Protein AF-A0A2L0AQF8-F1 (afdb_monomer)

Sequence (59 aa):
SKGDTVKLEASHMSGMKGATANIDNVKKTTVYVVDYKSKDNGKIIKNHKWMTGNELKAR

Solvent-accessible surface area (backbone atoms only — not comparable to full-atom values): 3953 Å² total; per-residue (Å²): 105,66,72,40,75,45,70,34,85,57,64,93,47,93,78,36,53,69,33,79,46,70,32,86,71,81,80,97,72,71,73,42,69,41,71,47,69,40,87,88,76,65,47,77,46,70,73,41,80,75,43,45,67,90,81,55,75,86,132

Mean predicted aligned error: 2.57 Å

Secondary structure (DSSP, 8-state):
-TT-EEE----SSTT-TT-EEE--------EEEEEEE-TTT-PEEEEEEEEEGGG----

pLDDT: mean 97.33, std 1.64, range [88.0, 98.56]

Radius of gyration: 14.41 Å; Cα contacts (8 Å, |Δi|>4): 81; chains: 1; bounding box: 24×26×33 Å

Nearest PDB structures (foldseek):
  4fib-assembly1_A  TM=9.786E-01  e=4.613E-05  Bacillus subtilis subsp. subtilis str. 168
  2ky9-assembly1_A  TM=9.723E-01  e=6.006E-05  Bacillus subtilis
  4mdw-assembly1_A  TM=9.778E-01  e=1.241E-04  Bacillus subtilis subsp. subtilis str. 168

Structure (mmCIF, N/CA/C/O backbone):
data_AF-A0A2L0AQF8-F1
#
_entry.id   AF-A0A2L0AQF8-F1
#
loop_
_atom_site.group_PDB
_atom_site.id
_atom_site.type_symbol
_atom_site.label_atom_id
_atom_site.label_alt_id
_atom_site.label_comp_id
_atom_site.label_asym_id
_atom_site.label_entity_id
_atom_site.label_seq_id
_atom_site.pdbx_PDB_ins_code
_atom_site.Cartn_x
_atom_site.Cartn_y
_atom_site.Cartn_z
_atom_site.occupancy
_atom_site.B_iso_or_equiv
_atom_s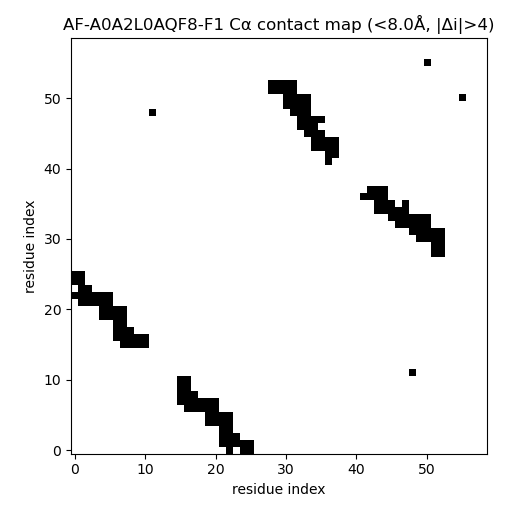ite.auth_seq_id
_atom_site.auth_comp_id
_atom_site.auth_asym_id
_atom_site.auth_atom_id
_atom_site.pdbx_PDB_model_num
ATOM 1 N N . SER A 1 1 ? -10.073 5.032 13.859 1.00 92.19 1 SER A N 1
ATOM 2 C CA . SER A 1 1 ? -11.410 4.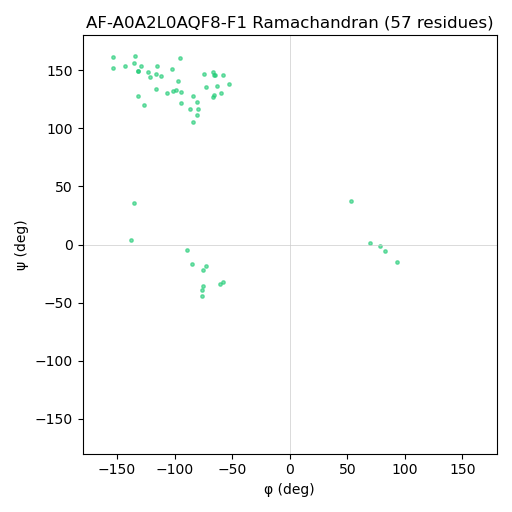852 13.270 1.00 92.19 1 SER A CA 1
ATOM 3 C C . SER A 1 1 ? -11.673 5.977 12.276 1.00 92.19 1 SER A C 1
ATOM 5 O O . SER A 1 1 ? -10.842 6.873 12.186 1.00 92.19 1 SER A O 1
ATOM 7 N N . LYS A 1 2 ? -12.744 5.929 11.474 1.00 97.06 2 LYS A N 1
ATOM 8 C CA . LYS A 1 2 ? -13.066 7.050 10.574 1.00 97.06 2 LYS A CA 1
ATOM 9 C C . LYS A 1 2 ? -13.292 8.322 11.401 1.00 97.06 2 LYS A C 1
ATOM 11 O O . LYS A 1 2 ? -14.067 8.288 12.347 1.00 97.06 2 LYS A O 1
ATOM 16 N N . GLY A 1 3 ? -12.649 9.419 11.014 1.00 97.38 3 GLY A N 1
ATOM 17 C CA . GLY A 1 3 ? -12.695 10.704 11.711 1.00 97.38 3 GLY A CA 1
ATOM 18 C C . GLY A 1 3 ? -11.569 10.920 12.723 1.00 97.38 3 GLY A C 1
ATOM 19 O O . GLY A 1 3 ? -11.333 12.064 13.097 1.00 97.38 3 GLY A O 1
ATOM 20 N N . ASP A 1 4 ? -10.837 9.876 13.128 1.00 98.56 4 ASP A N 1
ATOM 21 C CA . ASP A 1 4 ? -9.693 10.054 14.024 1.00 98.56 4 ASP A CA 1
ATOM 22 C C . ASP A 1 4 ? -8.575 10.831 13.322 1.00 98.56 4 ASP A C 1
ATOM 24 O O . ASP A 1 4 ? -8.331 10.675 12.120 1.00 98.56 4 ASP A O 1
ATOM 28 N N . THR A 1 5 ? -7.833 11.593 14.116 1.00 98.56 5 THR A N 1
ATOM 29 C CA . THR A 1 5 ? -6.606 12.264 13.698 1.00 98.56 5 THR A CA 1
ATOM 30 C C . THR A 1 5 ? -5.391 11.484 14.197 1.00 98.56 5 THR A C 1
ATOM 32 O O . THR A 1 5 ? -5.314 11.120 15.370 1.00 98.56 5 THR A O 1
ATOM 35 N N . VAL A 1 6 ? -4.420 11.239 13.316 1.00 98.38 6 VAL A N 1
ATOM 36 C CA . VAL A 1 6 ? -3.221 10.434 13.603 1.00 98.38 6 VAL A CA 1
ATOM 37 C C . VAL A 1 6 ? -1.944 11.099 13.095 1.00 98.38 6 VAL A C 1
ATOM 39 O O . VAL A 1 6 ? -1.978 11.976 12.229 1.00 98.38 6 VAL A O 1
ATOM 42 N N . LYS A 1 7 ? -0.799 10.648 13.615 1.00 98.50 7 LYS A N 1
ATOM 43 C CA . LYS A 1 7 ? 0.528 10.940 13.064 1.00 98.50 7 LYS A CA 1
ATOM 44 C C . LYS A 1 7 ? 0.956 9.821 12.118 1.00 98.50 7 LYS A C 1
ATOM 46 O O . LYS A 1 7 ? 0.854 8.646 12.460 1.00 98.50 7 LYS A O 1
ATOM 51 N N . LEU A 1 8 ? 1.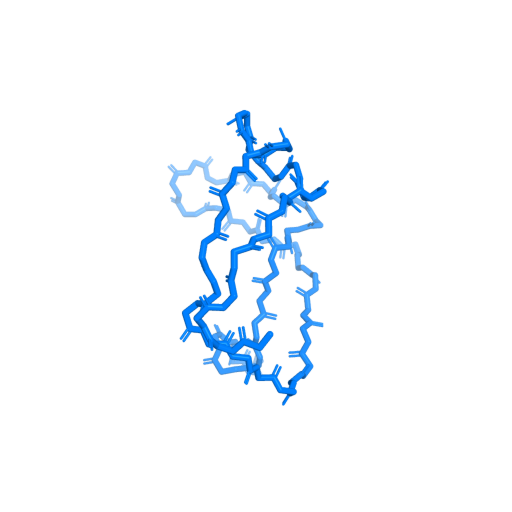412 10.186 10.923 1.00 98.38 8 LEU A N 1
ATOM 52 C CA . LEU A 1 8 ? 1.839 9.219 9.915 1.00 98.38 8 LEU A CA 1
ATOM 53 C C . LEU A 1 8 ? 3.262 8.718 10.189 1.00 98.38 8 LEU A C 1
ATOM 55 O O . LEU A 1 8 ? 4.208 9.499 10.168 1.00 98.38 8 LEU A O 1
ATOM 59 N N . GLU A 1 9 ? 3.434 7.406 10.338 1.00 98.31 9 GLU A N 1
ATOM 60 C CA . GLU A 1 9 ? 4.765 6.770 10.304 1.00 98.31 9 GLU A CA 1
ATOM 61 C C . GLU A 1 9 ? 5.232 6.450 8.874 1.00 98.31 9 GLU A C 1
ATOM 63 O O . GLU A 1 9 ? 6.417 6.217 8.629 1.00 98.31 9 GLU A O 1
ATOM 68 N N . ALA A 1 10 ? 4.307 6.452 7.909 1.00 97.25 10 ALA A N 1
ATOM 69 C CA . ALA A 1 10 ? 4.612 6.227 6.502 1.00 97.25 10 ALA A CA 1
ATOM 70 C C . ALA A 1 10 ? 5.486 7.353 5.923 1.00 97.25 10 ALA A C 1
ATOM 72 O O . ALA A 1 10 ? 5.353 8.524 6.274 1.00 97.25 10 ALA A O 1
ATOM 73 N N . SER A 1 11 ? 6.364 6.989 4.990 1.00 97.06 11 SER A N 1
ATOM 74 C CA . SER A 1 11 ? 7.353 7.893 4.390 1.00 97.06 11 SER A CA 1
ATOM 75 C C . SER A 1 11 ? 7.441 7.744 2.868 1.00 97.06 11 SER A C 1
ATOM 77 O O . SER A 1 11 ? 8.519 7.840 2.291 1.00 97.06 11 SER A O 1
ATOM 79 N N . HIS A 1 12 ? 6.310 7.492 2.197 1.00 94.88 12 HIS A N 1
ATOM 80 C CA . HIS A 1 12 ? 6.286 7.260 0.744 1.00 94.88 12 HIS A CA 1
ATOM 81 C C . HIS A 1 12 ? 6.812 8.453 -0.063 1.00 94.88 12 HIS A C 1
ATOM 83 O O . HIS A 1 12 ? 7.431 8.264 -1.105 1.00 94.88 12 HIS A O 1
ATOM 89 N N . MET A 1 13 ? 6.562 9.670 0.423 1.00 94.12 13 MET A N 1
ATOM 90 C CA . MET A 1 13 ? 7.000 10.923 -0.185 1.00 94.12 13 MET A CA 1
ATOM 91 C C . MET A 1 13 ? 7.564 11.850 0.893 1.00 94.12 13 MET A C 1
ATOM 93 O O . MET A 1 13 ? 7.208 11.741 2.073 1.00 94.12 13 MET A O 1
ATOM 97 N N . SER A 1 14 ? 8.430 12.778 0.480 1.00 97.25 14 SER A N 1
ATOM 98 C CA . SER A 1 14 ? 8.946 13.827 1.365 1.00 97.25 14 SER A CA 1
ATOM 99 C C . SER A 1 14 ? 7.796 14.576 2.049 1.00 97.25 14 SER A C 1
ATOM 101 O O . SER A 1 14 ? 6.774 14.855 1.425 1.00 97.25 14 SER A O 1
ATOM 103 N N . GLY A 1 15 ? 7.955 14.864 3.341 1.00 97.12 15 GLY A N 1
ATOM 104 C CA . GLY A 1 15 ? 6.946 15.543 4.160 1.00 97.12 15 GLY A CA 1
ATOM 105 C C . GLY A 1 15 ? 5.842 14.647 4.734 1.00 97.12 15 GLY A C 1
ATOM 106 O O . GLY A 1 15 ? 5.055 15.127 5.541 1.00 97.12 15 GLY A O 1
ATOM 107 N N . MET A 1 16 ? 5.779 13.357 4.376 1.00 98.00 16 MET A N 1
ATOM 108 C CA . MET A 1 16 ? 4.728 12.462 4.881 1.00 98.00 16 MET A CA 1
ATOM 109 C C . MET A 1 16 ? 4.962 12.019 6.332 1.00 98.00 16 MET A C 1
ATOM 111 O O . MET A 1 16 ? 4.032 12.038 7.137 1.00 98.00 16 MET A O 1
ATOM 115 N N . LYS A 1 17 ? 6.193 11.634 6.686 1.00 98.25 17 LYS A N 1
ATOM 116 C CA . LYS A 1 17 ? 6.496 11.126 8.030 1.00 98.25 17 LYS A CA 1
ATOM 117 C C . LYS A 1 17 ? 6.301 12.225 9.076 1.00 98.25 17 LYS A C 1
ATOM 119 O O . LYS A 1 17 ? 6.854 13.312 8.948 1.00 98.25 17 LYS A O 1
ATOM 124 N N . GLY A 1 18 ? 5.534 11.931 10.121 1.00 98.31 18 GLY A N 1
ATOM 125 C CA . GLY A 1 18 ? 5.189 12.864 11.193 1.00 98.31 18 GLY A CA 1
ATOM 126 C C . GLY A 1 18 ? 4.088 13.869 10.833 1.00 98.31 18 GLY A C 1
ATOM 127 O O . GLY A 1 18 ? 3.691 14.666 11.694 1.00 98.31 18 GLY A O 1
ATOM 128 N N . ALA A 1 19 ? 3.554 13.838 9.607 1.00 98.44 19 ALA A N 1
ATOM 129 C CA . ALA A 1 19 ? 2.408 14.658 9.240 1.00 98.44 19 ALA A CA 1
ATOM 130 C C . ALA A 1 19 ? 1.161 14.230 10.026 1.00 98.44 19 ALA A C 1
ATOM 132 O O . ALA A 1 19 ? 0.977 13.054 10.351 1.00 98.44 19 ALA A O 1
ATOM 133 N N . THR A 1 20 ? 0.315 15.206 10.345 1.00 98.44 20 THR A N 1
ATOM 134 C CA . THR A 1 20 ? -1.003 14.962 10.936 1.00 98.44 20 THR A CA 1
ATOM 135 C C . THR A 1 20 ? -1.998 14.671 9.814 1.00 98.44 20 THR A C 1
ATOM 137 O O . THR A 1 20 ? -2.094 15.460 8.877 1.00 98.44 20 THR A O 1
ATOM 140 N N . ALA A 1 21 ? -2.738 13.567 9.907 1.00 98.19 21 ALA A N 1
ATOM 141 C CA . ALA A 1 21 ? -3.734 13.161 8.915 1.00 98.19 21 ALA A CA 1
ATOM 142 C C . ALA A 1 21 ? -5.060 12.775 9.580 1.00 98.19 21 ALA A C 1
ATOM 144 O O . ALA A 1 21 ? -5.064 12.258 10.698 1.00 98.19 21 ALA A O 1
ATOM 145 N N . ASN A 1 22 ? -6.169 12.991 8.871 1.00 98.44 22 ASN A N 1
ATOM 146 C CA . ASN A 1 22 ? -7.496 12.524 9.270 1.00 98.44 22 ASN A CA 1
ATOM 147 C C . ASN A 1 22 ? -7.816 11.206 8.562 1.00 98.44 22 ASN A C 1
ATOM 149 O O . ASN A 1 22 ? -7.495 11.029 7.387 1.00 98.44 22 ASN A O 1
ATOM 153 N N . ILE A 1 23 ? -8.445 10.271 9.269 1.00 98.44 23 ILE A N 1
ATOM 154 C CA . ILE A 1 23 ? -8.839 8.987 8.690 1.00 98.44 23 ILE A CA 1
ATOM 155 C C . ILE A 1 23 ? -10.179 9.140 7.966 1.00 98.44 23 ILE A C 1
ATO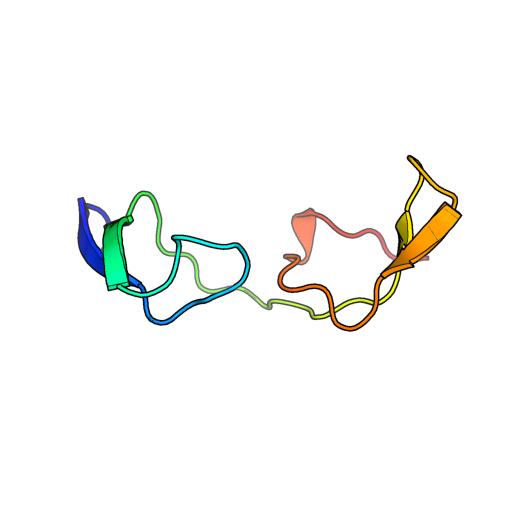M 157 O O . ILE A 1 23 ? -11.236 9.157 8.597 1.00 98.44 23 ILE A O 1
ATOM 161 N N . ASP A 1 24 ? -10.152 9.156 6.636 1.00 98.19 24 ASP A N 1
ATOM 1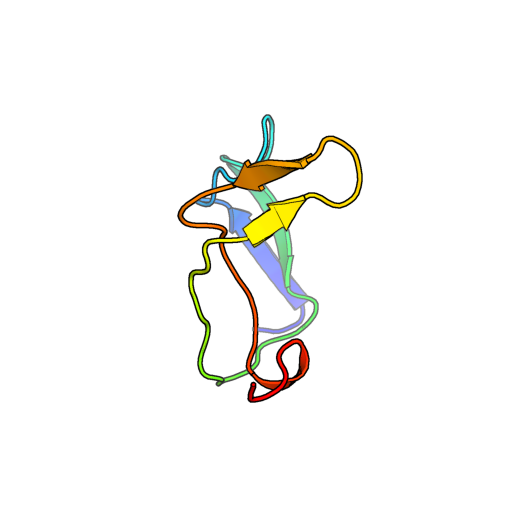62 C CA . ASP A 1 24 ? -11.374 9.262 5.828 1.00 98.19 24 ASP A CA 1
ATOM 163 C C . ASP A 1 24 ? -12.177 7.951 5.774 1.00 98.19 24 ASP A C 1
ATOM 165 O O . ASP A 1 24 ? -13.412 7.958 5.755 1.00 98.19 24 ASP A O 1
ATOM 169 N N . ASN A 1 25 ? -11.487 6.805 5.748 1.00 97.44 25 ASN A N 1
ATOM 170 C CA . ASN A 1 25 ? -12.102 5.482 5.679 1.00 97.44 25 ASN A CA 1
ATOM 171 C C . ASN A 1 25 ? -11.202 4.395 6.291 1.00 97.44 25 ASN A C 1
ATOM 173 O O . ASN A 1 25 ? -9.978 4.491 6.248 1.00 97.44 25 ASN A O 1
ATOM 177 N N . VAL A 1 26 ? -11.811 3.323 6.808 1.00 97.38 26 VAL A N 1
ATOM 178 C CA . VAL A 1 26 ? -11.111 2.134 7.316 1.00 97.38 26 VAL A CA 1
ATOM 179 C C . VAL A 1 26 ? -11.693 0.906 6.634 1.00 97.38 26 VAL A C 1
ATOM 181 O O . VAL A 1 26 ? -12.884 0.626 6.753 1.00 97.38 26 VAL A O 1
ATOM 184 N N . LYS A 1 27 ? -10.854 0.154 5.920 1.00 97.00 27 LYS A N 1
ATOM 185 C CA . LYS A 1 27 ? -11.284 -1.021 5.161 1.00 97.00 27 LYS A CA 1
ATOM 186 C C . LYS A 1 27 ? -10.370 -2.205 5.439 1.00 97.00 27 LYS A C 1
ATOM 188 O O . LYS A 1 27 ? -9.159 -2.110 5.267 1.00 97.00 27 LYS A O 1
ATOM 193 N N . LYS A 1 28 ? -10.961 -3.345 5.803 1.00 97.81 28 LYS A N 1
ATOM 194 C CA . LYS A 1 28 ? -10.254 -4.628 5.843 1.00 97.81 28 LYS A CA 1
ATOM 195 C C . LYS A 1 28 ? -10.196 -5.190 4.422 1.00 97.81 28 LYS A C 1
ATOM 197 O O . LYS A 1 28 ? -11.227 -5.527 3.850 1.00 97.81 28 LYS A O 1
ATOM 202 N N . THR A 1 29 ? -9.006 -5.236 3.837 1.00 97.56 29 THR A N 1
ATOM 203 C CA . THR A 1 29 ? -8.766 -5.745 2.479 1.00 97.56 29 THR A CA 1
ATOM 204 C C . THR A 1 29 ? -7.340 -6.271 2.361 1.00 97.56 29 THR A C 1
ATOM 206 O O . THR A 1 29 ? -6.477 -5.899 3.155 1.00 97.56 29 THR A O 1
ATOM 209 N N . THR A 1 30 ? -7.078 -7.096 1.351 1.00 98.12 30 THR A N 1
ATOM 210 C CA . THR A 1 30 ? -5.708 -7.422 0.942 1.00 98.12 30 THR A CA 1
ATOM 211 C C . THR A 1 30 ? -5.080 -6.218 0.242 1.00 98.12 30 THR A C 1
ATOM 213 O O . THR A 1 30 ? -5.726 -5.582 -0.599 1.00 98.12 30 THR A O 1
ATOM 216 N N . VAL A 1 31 ? -3.830 -5.924 0.594 1.00 98.19 31 VAL A N 1
ATOM 217 C CA . VAL A 1 31 ? -2.977 -4.920 -0.053 1.00 98.19 31 VAL A CA 1
ATOM 218 C C . VAL A 1 31 ? -1.768 -5.605 -0.677 1.00 98.19 31 VAL A C 1
ATOM 220 O O . VAL A 1 31 ? -1.266 -6.595 -0.145 1.00 98.19 31 VAL A O 1
ATOM 223 N N . TYR A 1 32 ? -1.303 -5.070 -1.800 1.00 98.19 32 TYR A N 1
ATOM 224 C CA . TYR A 1 32 ? -0.227 -5.638 -2.601 1.00 98.19 32 TYR A CA 1
ATOM 225 C C . TYR A 1 32 ? 0.908 -4.633 -2.782 1.00 98.19 32 TYR A C 1
ATOM 227 O O . TYR A 1 32 ? 0.689 -3.420 -2.854 1.00 98.19 32 TYR A O 1
ATOM 235 N N . VAL A 1 33 ? 2.120 -5.172 -2.885 1.00 98.19 33 VAL A N 1
ATOM 236 C CA . VAL A 1 33 ? 3.328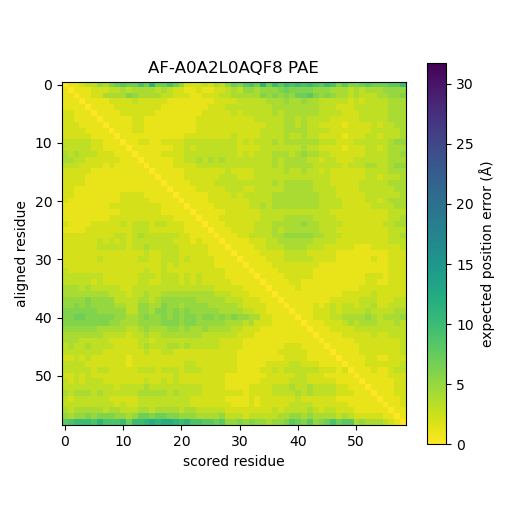 -4.456 -3.292 1.00 98.19 33 VAL A CA 1
ATOM 237 C C . VAL A 1 33 ? 3.658 -4.902 -4.711 1.00 98.19 33 VAL A C 1
ATOM 239 O O . VAL A 1 33 ? 3.664 -6.105 -4.971 1.00 98.19 33 VAL A O 1
ATOM 242 N N . VAL A 1 34 ? 3.895 -3.964 -5.627 1.00 97.38 34 VAL A N 1
ATOM 243 C CA . VAL A 1 34 ? 4.051 -4.286 -7.055 1.00 97.38 34 VAL A CA 1
ATOM 244 C C . VAL A 1 34 ? 5.279 -3.636 -7.677 1.00 97.38 34 VAL A C 1
ATOM 246 O O . VAL A 1 34 ? 5.666 -2.525 -7.315 1.00 97.38 34 VAL A O 1
ATOM 249 N N . ASP A 1 35 ? 5.837 -4.312 -8.675 1.00 98.19 35 ASP A N 1
ATOM 250 C CA . ASP A 1 35 ? 6.779 -3.725 -9.623 1.00 98.19 35 ASP A CA 1
ATOM 251 C C . ASP A 1 35 ? 6.014 -3.357 -10.901 1.00 98.19 35 ASP A C 1
ATOM 253 O O . ASP A 1 35 ? 5.242 -4.168 -11.422 1.00 98.19 35 ASP A O 1
ATOM 257 N N . TYR A 1 36 ? 6.217 -2.150 -11.433 1.00 96.88 36 TYR A N 1
ATOM 258 C CA . TYR A 1 36 ? 5.564 -1.717 -12.672 1.00 96.88 36 TYR A CA 1
ATOM 259 C C . TYR A 1 36 ? 6.470 -0.848 -13.544 1.00 96.88 36 TYR A C 1
ATOM 261 O O . TYR A 1 36 ? 7.368 -0.160 -13.064 1.00 96.88 36 TYR 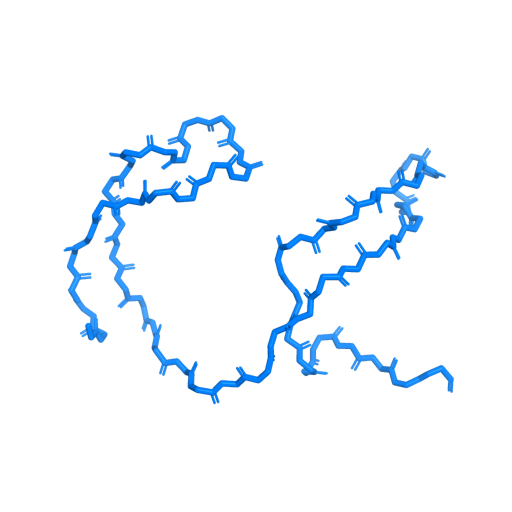A O 1
ATOM 269 N N . LYS A 1 37 ? 6.218 -0.863 -14.857 1.00 97.88 37 LYS A N 1
ATOM 270 C CA . LYS A 1 37 ? 6.833 0.073 -15.802 1.00 97.88 37 LYS A CA 1
ATOM 271 C C . LYS A 1 37 ? 5.984 1.340 -15.862 1.00 97.88 37 LYS A C 1
ATOM 273 O O . LYS A 1 37 ? 4.826 1.269 -16.272 1.00 97.88 37 LYS A O 1
ATOM 278 N N . SER A 1 38 ? 6.538 2.481 -15.462 1.00 97.19 38 SER A N 1
ATOM 279 C CA . SER A 1 38 ? 5.832 3.761 -15.558 1.00 97.19 38 SER A CA 1
ATOM 280 C C . SER A 1 38 ? 5.538 4.106 -17.019 1.00 97.19 38 SER A C 1
ATOM 282 O O . SER A 1 38 ? 6.404 3.961 -17.885 1.00 97.19 38 SER A O 1
ATOM 284 N N . LYS A 1 39 ? 4.317 4.579 -17.287 1.00 97.31 39 LYS A N 1
ATOM 285 C CA . LYS A 1 39 ? 3.928 5.088 -18.609 1.00 97.31 39 LYS A CA 1
ATOM 286 C C . LYS A 1 39 ? 4.514 6.472 -18.895 1.00 97.31 39 LYS A C 1
ATOM 288 O O . LYS A 1 39 ? 4.681 6.803 -20.061 1.00 97.31 39 LYS A O 1
ATOM 293 N N . ASP A 1 40 ? 4.876 7.226 -17.858 1.00 97.06 40 ASP A N 1
ATOM 294 C CA . ASP A 1 40 ? 5.349 8.607 -18.000 1.00 97.06 40 ASP A CA 1
ATOM 295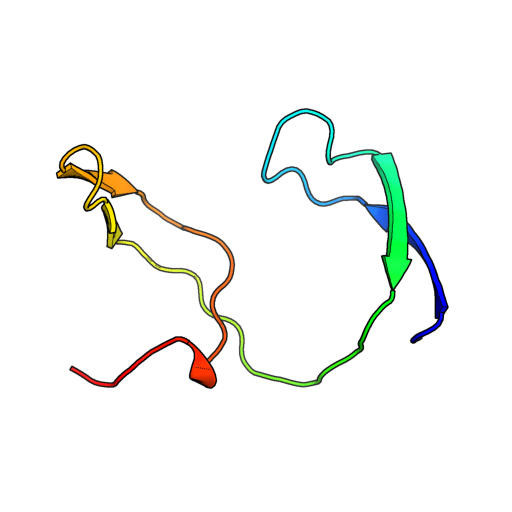 C C . ASP A 1 40 ? 6.793 8.669 -18.502 1.00 97.06 40 ASP A C 1
ATOM 297 O O . ASP A 1 40 ? 7.154 9.531 -19.295 1.00 97.06 40 ASP A O 1
ATOM 301 N N . ASN A 1 41 ? 7.645 7.755 -18.026 1.00 97.06 41 ASN A N 1
ATOM 302 C CA . ASN A 1 41 ? 9.083 7.785 -18.311 1.00 97.06 41 ASN A CA 1
ATOM 303 C C . ASN A 1 41 ? 9.696 6.413 -18.634 1.00 97.06 41 ASN A C 1
ATOM 305 O O . ASN A 1 41 ? 10.912 6.299 -18.773 1.00 97.06 41 ASN A O 1
ATOM 309 N N . GLY A 1 42 ? 8.886 5.354 -18.715 1.00 97.75 42 GLY A N 1
ATOM 310 C CA . GLY A 1 42 ? 9.341 4.009 -19.066 1.00 97.75 42 GLY A CA 1
ATOM 311 C C . GLY A 1 42 ? 10.205 3.307 -18.013 1.00 97.75 42 GLY A C 1
ATOM 312 O O . GLY A 1 42 ? 10.631 2.176 -18.262 1.00 97.75 42 GLY A O 1
ATOM 313 N N . LYS A 1 43 ? 10.471 3.924 -16.854 1.00 98.25 43 LYS A N 1
ATOM 314 C CA . LYS A 1 43 ? 11.299 3.330 -15.795 1.00 98.25 43 LYS A CA 1
ATOM 315 C C . LYS A 1 43 ? 10.541 2.234 -15.055 1.00 98.25 43 LYS A C 1
ATOM 317 O O . LYS A 1 43 ? 9.329 2.325 -14.856 1.00 98.25 43 LYS A O 1
ATOM 322 N N . ILE A 1 44 ? 11.273 1.214 -14.612 1.00 98.06 44 ILE A N 1
ATOM 323 C CA . ILE A 1 44 ? 10.745 0.202 -13.697 1.00 98.06 44 ILE A CA 1
ATOM 324 C C . ILE A 1 44 ? 10.762 0.775 -12.282 1.00 98.06 44 ILE A C 1
ATOM 326 O O . ILE A 1 44 ? 11.825 1.067 -11.737 1.00 98.06 44 ILE A O 1
ATOM 330 N N . ILE A 1 45 ? 9.579 0.924 -11.700 1.00 97.44 45 ILE A N 1
ATOM 331 C CA . ILE A 1 45 ? 9.383 1.268 -10.298 1.00 97.44 45 ILE A CA 1
ATOM 332 C C . ILE A 1 45 ? 9.197 -0.038 -9.541 1.00 97.44 45 ILE A C 1
ATOM 334 O O . ILE A 1 45 ? 8.307 -0.820 -9.871 1.00 97.44 45 ILE A O 1
ATOM 338 N N . LYS A 1 46 ? 10.063 -0.280 -8.558 1.00 97.75 46 LYS A N 1
ATOM 339 C CA . LYS A 1 46 ? 10.049 -1.506 -7.761 1.00 97.75 46 LYS A CA 1
ATOM 340 C C . LYS A 1 46 ? 9.422 -1.279 -6.395 1.00 97.75 46 LYS A C 1
ATOM 342 O O . LYS A 1 46 ? 9.551 -0.195 -5.830 1.00 97.75 46 LYS A O 1
ATOM 347 N N . ASN A 1 47 ? 8.825 -2.328 -5.845 1.00 97.38 47 ASN A N 1
ATOM 348 C CA . ASN A 1 47 ? 8.257 -2.378 -4.505 1.00 97.38 47 ASN A CA 1
ATOM 349 C C . ASN A 1 47 ? 7.258 -1.243 -4.208 1.00 97.38 47 ASN A C 1
ATOM 351 O O . ASN A 1 47 ? 7.228 -0.713 -3.095 1.00 97.38 47 ASN A O 1
ATOM 355 N N . HIS A 1 48 ? 6.452 -0.848 -5.196 1.00 97.25 48 HIS A N 1
ATOM 356 C CA . HIS A 1 48 ? 5.479 0.227 -5.042 1.00 97.25 48 HIS A CA 1
ATOM 357 C C . HIS A 1 48 ? 4.381 -0.173 -4.054 1.00 97.25 48 HIS A C 1
ATOM 359 O O . HIS A 1 48 ? 3.759 -1.231 -4.193 1.00 97.25 48 HIS A O 1
ATOM 365 N N . LYS A 1 49 ? 4.156 0.686 -3.054 1.00 97.25 49 LYS A N 1
ATOM 366 C CA . LYS A 1 49 ? 3.153 0.518 -2.004 1.00 97.25 49 LYS A CA 1
ATOM 367 C C . LYS A 1 49 ? 2.114 1.634 -2.093 1.00 97.25 49 LYS A C 1
ATOM 369 O O . LYS A 1 49 ? 2.487 2.800 -2.164 1.00 97.25 49 LYS A O 1
ATOM 374 N N . TRP A 1 50 ? 0.827 1.335 -2.021 1.00 97.31 50 TRP A N 1
ATOM 375 C CA . TRP A 1 50 ? 0.172 0.019 -2.036 1.00 97.31 50 TRP A CA 1
ATOM 376 C C . TRP A 1 50 ? -0.932 0.038 -3.076 1.00 97.31 50 TRP A C 1
ATOM 378 O O . TRP A 1 50 ? -1.505 1.087 -3.350 1.00 97.31 50 TRP A O 1
ATOM 388 N N . MET A 1 51 ? -1.242 -1.143 -3.603 1.00 98.00 51 MET A N 1
ATOM 389 C CA . MET A 1 51 ? -2.415 -1.361 -4.442 1.00 98.00 51 MET A CA 1
ATOM 390 C C . MET A 1 51 ? -3.406 -2.256 -3.702 1.00 98.00 51 MET A C 1
ATOM 392 O O . MET A 1 51 ? -3.020 -3.181 -2.985 1.00 98.00 51 MET A O 1
ATOM 396 N N . THR A 1 52 ? -4.691 -2.015 -3.897 1.00 97.94 52 THR A N 1
ATOM 397 C CA . THR A 1 52 ? -5.782 -2.895 -3.479 1.00 97.94 52 THR A CA 1
ATOM 398 C C . THR A 1 52 ? -6.199 -3.808 -4.630 1.00 97.94 52 THR A C 1
ATOM 400 O O . THR A 1 52 ? -5.939 -3.524 -5.798 1.00 97.94 52 THR A O 1
ATOM 403 N N . GLY A 1 53 ? -6.882 -4.915 -4.322 1.00 97.19 53 GLY A N 1
ATOM 404 C CA . GLY A 1 53 ? -7.336 -5.861 -5.352 1.00 97.19 53 GLY A CA 1
ATOM 405 C C . GLY A 1 53 ? -8.249 -5.237 -6.415 1.00 97.19 53 GLY A C 1
ATOM 406 O O . GLY A 1 53 ? -8.174 -5.620 -7.574 1.00 97.19 53 GLY A O 1
ATOM 407 N N . ASN A 1 54 ? -9.051 -4.232 -6.046 1.00 96.94 54 ASN A N 1
ATOM 408 C CA . ASN A 1 54 ? -9.959 -3.548 -6.974 1.00 96.94 54 ASN A CA 1
ATOM 409 C C . ASN A 1 54 ? -9.232 -2.633 -7.973 1.00 96.94 54 ASN A C 1
ATOM 411 O O . ASN A 1 54 ? -9.811 -2.264 -8.991 1.00 96.94 54 ASN A O 1
ATOM 415 N N . GLU A 1 55 ? -7.989 -2.249 -7.683 1.00 97.50 55 GLU A N 1
ATOM 416 C CA . GLU A 1 55 ? -7.161 -1.421 -8.568 1.00 97.50 55 GLU A CA 1
ATOM 417 C C . GLU A 1 55 ? -6.335 -2.271 -9.545 1.00 97.50 55 GLU A C 1
ATOM 419 O O . GLU A 1 55 ? -5.655 -1.736 -10.420 1.00 97.50 55 GLU A O 1
ATOM 424 N N . LEU A 1 56 ? -6.388 -3.600 -9.406 1.00 97.38 56 LEU A N 1
ATOM 425 C CA . LEU A 1 56 ? -5.642 -4.556 -10.211 1.00 97.38 56 LEU A CA 1
ATOM 426 C C . LEU A 1 56 ? -6.591 -5.417 -11.046 1.00 97.38 56 LEU A C 1
ATOM 428 O O . LEU A 1 56 ? -7.739 -5.669 -10.686 1.00 97.38 56 LEU A O 1
ATOM 432 N N . LYS A 1 57 ? -6.084 -5.909 -12.175 1.00 97.25 57 LYS A N 1
ATOM 433 C CA . LYS A 1 57 ? -6.741 -6.939 -12.981 1.00 97.25 57 LYS A CA 1
ATOM 434 C C . LYS A 1 57 ? -5.816 -8.140 -13.092 1.00 97.25 57 LYS A C 1
ATOM 436 O O . LYS A 1 57 ? -4.597 -7.970 -13.173 1.00 97.25 57 LYS A O 1
ATOM 441 N N . ALA A 1 58 ? -6.404 -9.334 -13.093 1.00 95.12 58 ALA A N 1
ATOM 442 C CA . ALA A 1 58 ? -5.677 -10.536 -13.472 1.00 95.12 58 ALA A CA 1
ATOM 443 C C . ALA A 1 58 ? -5.123 -10.362 -14.893 1.00 95.12 58 ALA A C 1
ATOM 445 O O . ALA A 1 58 ? -5.720 -9.655 -15.711 1.00 95.12 58 ALA A O 1
ATOM 446 N N 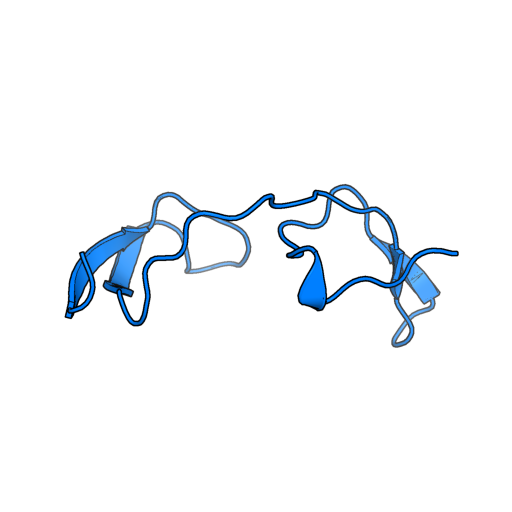. ARG A 1 59 ? -3.948 -10.945 -15.129 1.00 88.00 59 ARG A N 1
ATOM 447 C CA . ARG A 1 59 ? -3.316 -10.930 -16.447 1.00 88.00 59 ARG A CA 1
ATOM 448 C C . ARG A 1 59 ? -4.082 -11.791 -17.435 1.00 88.00 59 ARG A C 1
ATOM 450 O O . ARG A 1 59 ? -4.637 -12.818 -16.988 1.00 88.00 59 ARG A O 1
#

Foldseek 3Di:
DQQDWDADCDPLDPPRHRDIDGHNDDDDFDWDFDWDQDPVPRDIDGRDDTDTPVNDDDD

InterPro domains:
  IPR011438 Domain of unknown function DUF1541 [PF07563] (2-52)

Organism: Staphylococcus hominis (NCBI:txid1290)